Protein AF-A0A645EGS2-F1 (afdb_monomer_lite)

Foldseek 3Di:
DLVVLVCQLVVLCVQCVDPDPVSNVVSVVSSVVSVVVSVCVVPVVVVVVVVVVVVVVVVCVVPDPDPPPPPPPPPDPDPPPDD

Organism: NCBI:txid1076179

Structure (mmCIF, N/CA/C/O backbone):
data_AF-A0A645EGS2-F1
#
_entry.id   AF-A0A645EGS2-F1
#
loop_
_atom_site.group_PDB
_atom_site.id
_atom_site.type_symbol
_atom_site.label_atom_id
_atom_site.label_alt_id
_atom_site.label_comp_id
_atom_site.label_asym_id
_atom_site.label_entity_id
_atom_site.label_seq_id
_atom_site.pdbx_PDB_ins_code
_atom_site.Cartn_x
_atom_site.Cartn_y
_atom_site.Cartn_z
_atom_site.occupancy
_atom_site.B_iso_or_equiv
_atom_site.auth_seq_id
_atom_site.auth_comp_id
_atom_site.auth_asym_id
_atom_site.auth_atom_id
_atom_site.pdbx_PDB_model_num
ATOM 1 N N . MET A 1 1 ? -7.456 12.929 1.562 1.00 72.94 1 MET A N 1
ATOM 2 C CA . MET A 1 1 ? -6.298 12.080 1.192 1.00 72.94 1 MET A CA 1
ATOM 3 C C . MET A 1 1 ? -6.339 11.576 -0.252 1.00 72.94 1 MET A C 1
ATOM 5 O O . MET A 1 1 ? -5.276 11.466 -0.841 1.00 72.94 1 MET A O 1
ATOM 9 N N . ILE A 1 2 ? -7.515 11.318 -0.849 1.00 82.31 2 ILE A N 1
ATOM 10 C CA . ILE A 1 2 ? -7.648 10.751 -2.212 1.00 82.31 2 ILE A CA 1
ATOM 11 C C . ILE A 1 2 ? -6.801 11.486 -3.263 1.00 82.31 2 ILE A C 1
ATOM 13 O O . ILE A 1 2 ? -6.086 10.841 -4.018 1.00 82.31 2 ILE A O 1
ATOM 17 N N . PHE A 1 3 ? -6.804 12.823 -3.262 1.00 89.25 3 PHE A N 1
ATOM 18 C CA . PHE A 1 3 ? -5.998 13.616 -4.196 1.00 89.25 3 PHE A CA 1
ATOM 19 C C . PHE A 1 3 ? -4.489 13.342 -4.062 1.00 89.25 3 PHE A C 1
ATOM 21 O O . PHE A 1 3 ? -3.816 13.059 -5.046 1.00 89.25 3 PHE A O 1
ATOM 28 N N . SER A 1 4 ? -3.971 13.334 -2.830 1.00 88.94 4 SER A N 1
ATOM 29 C CA . SER A 1 4 ? -2.581 12.960 -2.535 1.00 88.94 4 SER A CA 1
ATOM 30 C C . SER A 1 4 ? -2.275 11.512 -2.946 1.00 88.94 4 SER A C 1
ATOM 32 O O . SER A 1 4 ? -1.212 11.259 -3.506 1.00 88.94 4 SER A O 1
ATOM 34 N N . GLY A 1 5 ? -3.205 10.578 -2.731 1.00 89.62 5 GLY A N 1
ATOM 35 C CA . GLY A 1 5 ? -3.053 9.183 -3.149 1.00 89.62 5 GLY A CA 1
ATOM 36 C C . GLY A 1 5 ? -2.980 9.009 -4.667 1.00 89.62 5 GLY A C 1
ATOM 37 O O . GLY A 1 5 ? -2.131 8.271 -5.158 1.00 89.62 5 GLY A O 1
ATOM 38 N N . ILE A 1 6 ? -3.811 9.738 -5.417 1.00 89.25 6 ILE A N 1
ATOM 39 C CA . ILE A 1 6 ? -3.792 9.743 -6.888 1.00 89.25 6 ILE A CA 1
ATOM 40 C C . ILE A 1 6 ? -2.461 10.291 -7.410 1.00 89.25 6 ILE A C 1
ATOM 42 O O . ILE A 1 6 ? -1.855 9.682 -8.290 1.00 89.25 6 ILE A O 1
ATOM 46 N N . VAL A 1 7 ? -1.970 11.397 -6.839 1.00 92.75 7 VAL A N 1
ATOM 47 C CA . VAL A 1 7 ? -0.656 11.958 -7.202 1.00 92.75 7 VAL A CA 1
ATOM 48 C C . VAL A 1 7 ? 0.461 10.942 -6.946 1.00 92.75 7 VAL A C 1
ATOM 50 O O . VAL A 1 7 ? 1.373 10.830 -7.760 1.00 92.75 7 VAL A O 1
ATOM 53 N N . LEU A 1 8 ? 0.378 10.158 -5.868 1.00 91.75 8 LEU A N 1
ATOM 54 C CA . LEU A 1 8 ? 1.378 9.144 -5.532 1.00 91.75 8 LEU A CA 1
ATOM 55 C C . LEU A 1 8 ? 1.357 7.967 -6.521 1.00 91.75 8 LEU A C 1
ATOM 57 O O . LEU A 1 8 ? 2.404 7.583 -7.036 1.00 91.75 8 LEU A O 1
ATOM 61 N N . VAL A 1 9 ? 0.174 7.436 -6.845 1.00 90.25 9 VAL A N 1
ATOM 62 C CA . VAL A 1 9 ? 0.021 6.358 -7.841 1.00 90.25 9 VAL A CA 1
ATOM 63 C C . VAL A 1 9 ? 0.551 6.798 -9.205 1.00 90.25 9 VAL A C 1
ATOM 65 O O . VAL A 1 9 ? 1.280 6.046 -9.847 1.00 90.25 9 VAL A O 1
ATOM 68 N N . LEU A 1 10 ? 0.242 8.024 -9.635 1.00 90.44 10 LEU A N 1
ATOM 69 C CA . LEU A 1 10 ? 0.751 8.562 -10.896 1.00 90.44 10 LEU A CA 1
ATOM 70 C C . LEU A 1 10 ? 2.261 8.831 -10.840 1.00 90.44 10 LEU A C 1
ATOM 72 O O . LEU A 1 10 ? 2.970 8.467 -11.773 1.00 90.44 10 LEU A O 1
ATOM 76 N N . GLY A 1 11 ? 2.769 9.397 -9.743 1.00 90.44 11 GLY A N 1
ATOM 77 C CA . GLY A 1 11 ? 4.192 9.694 -9.562 1.00 90.44 11 GLY A CA 1
ATOM 78 C C . GLY A 1 11 ? 5.079 8.447 -9.591 1.00 90.44 11 GLY A C 1
ATOM 79 O O . GLY A 1 11 ? 6.103 8.440 -10.270 1.00 90.44 11 GLY A O 1
ATOM 80 N N . PHE A 1 12 ? 4.661 7.367 -8.927 1.00 89.25 12 PHE A N 1
ATOM 81 C CA . PHE A 1 12 ? 5.356 6.075 -8.985 1.00 89.25 12 PHE A CA 1
ATOM 82 C C . PHE A 1 12 ? 5.033 5.282 -10.260 1.00 89.25 12 PHE A C 1
ATOM 84 O O . PHE A 1 12 ? 5.859 4.492 -10.713 1.00 89.25 12 PHE A O 1
ATOM 91 N N . GLY A 1 13 ? 3.876 5.522 -10.884 1.00 89.56 13 GLY A N 1
ATOM 92 C CA . GLY A 1 13 ? 3.494 4.930 -12.168 1.00 89.56 13 GLY A CA 1
ATOM 93 C C . GLY A 1 13 ? 4.411 5.344 -13.323 1.00 89.56 13 GLY A C 1
ATOM 94 O O . GLY A 1 13 ? 4.646 4.549 -14.231 1.00 89.56 13 GLY A O 1
ATOM 95 N N . VAL A 1 14 ? 5.024 6.533 -13.257 1.00 91.06 14 VAL A N 1
ATOM 96 C CA . VAL A 1 14 ? 6.043 6.975 -14.230 1.00 91.06 14 VAL A CA 1
ATOM 97 C C . VAL A 1 14 ? 7.241 6.014 -14.286 1.00 91.06 14 VAL A C 1
ATOM 99 O O . VAL A 1 14 ? 7.851 5.860 -15.344 1.00 91.06 14 VAL A O 1
ATOM 102 N N . PHE A 1 15 ? 7.550 5.292 -13.202 1.00 89.38 15 PHE A N 1
ATOM 103 C CA . PHE A 1 15 ? 8.653 4.325 -13.185 1.00 89.38 15 PHE A CA 1
ATOM 104 C C . PHE A 1 15 ? 8.438 3.115 -14.100 1.00 89.38 15 PHE A C 1
ATOM 106 O O . PHE A 1 15 ? 9.420 2.489 -14.502 1.00 89.38 15 PHE A O 1
ATOM 113 N N . ILE A 1 16 ? 7.198 2.830 -14.507 1.00 87.75 16 ILE A N 1
ATOM 114 C CA . ILE A 1 16 ? 6.878 1.761 -15.466 1.00 87.75 16 ILE A CA 1
ATOM 115 C C . ILE A 1 16 ? 7.452 2.072 -16.858 1.00 87.75 16 ILE A C 1
ATOM 117 O O . ILE A 1 16 ? 7.852 1.160 -17.576 1.00 87.75 16 ILE A O 1
ATOM 121 N N . PHE A 1 17 ? 7.569 3.352 -17.226 1.00 89.19 17 PHE A N 1
ATOM 122 C CA . PHE A 1 17 ? 8.164 3.779 -18.499 1.00 89.19 17 PHE A CA 1
ATOM 123 C C . PHE A 1 17 ? 9.702 3.744 -18.501 1.00 89.19 17 PHE A C 1
ATOM 125 O O . PHE A 1 17 ? 10.332 4.103 -19.500 1.00 89.19 17 PHE A O 1
ATOM 132 N N . SER A 1 18 ? 10.334 3.329 -17.400 1.00 90.25 18 SER A N 1
ATOM 133 C CA . SER A 1 18 ? 11.791 3.271 -17.315 1.00 90.25 18 SER A CA 1
ATOM 134 C C . SER A 1 18 ? 12.376 2.201 -18.240 1.00 90.25 18 SER A C 1
ATOM 136 O O . SER A 1 18 ? 11.916 1.063 -18.285 1.00 90.25 18 SER A O 1
ATOM 138 N N . ARG A 1 19 ? 13.467 2.549 -18.937 1.00 85.50 19 ARG A N 1
ATOM 139 C CA . ARG A 1 19 ? 14.239 1.621 -19.787 1.00 85.50 19 ARG A CA 1
ATOM 140 C C . ARG A 1 19 ? 15.123 0.660 -18.986 1.00 85.50 19 ARG A C 1
ATOM 142 O O . ARG A 1 19 ? 15.680 -0.271 -19.561 1.00 85.50 19 ARG A O 1
ATOM 149 N N . PHE A 1 20 ? 15.274 0.883 -17.681 1.00 89.44 20 PHE A N 1
ATOM 150 C CA . PHE A 1 20 ? 16.024 0.001 -16.795 1.00 89.44 20 PHE A CA 1
ATOM 151 C C . PHE A 1 20 ? 15.071 -1.003 -16.142 1.00 89.44 20 PHE A C 1
ATOM 153 O O . PHE A 1 20 ? 14.192 -0.620 -15.366 1.00 89.44 20 PHE A O 1
ATOM 160 N N . GLY A 1 21 ? 15.255 -2.293 -16.440 1.00 85.94 21 GLY A N 1
ATOM 161 C CA . GLY A 1 21 ? 14.331 -3.355 -16.024 1.00 85.94 21 GLY A CA 1
ATOM 162 C C . GLY A 1 21 ? 14.106 -3.431 -14.510 1.00 85.94 21 GLY A C 1
ATOM 163 O O . GLY A 1 21 ? 12.984 -3.660 -14.073 1.00 85.94 21 GLY A O 1
ATOM 164 N N . GLY A 1 22 ? 15.132 -3.153 -13.698 1.00 89.50 22 GLY A N 1
ATOM 165 C CA . GLY A 1 22 ? 14.988 -3.105 -12.238 1.00 89.50 22 GLY A CA 1
ATOM 166 C C . GLY A 1 22 ? 14.033 -2.002 -11.766 1.00 89.50 22 GLY A C 1
ATOM 167 O O . GLY A 1 22 ? 13.202 -2.233 -10.891 1.00 89.50 22 GLY A O 1
ATOM 168 N N . THR A 1 23 ? 14.094 -0.822 -12.386 1.00 91.81 23 THR A N 1
ATOM 169 C CA . THR A 1 23 ? 13.217 0.311 -12.056 1.00 91.81 23 THR A CA 1
ATOM 170 C C . THR A 1 23 ? 11.795 0.077 -12.556 1.00 91.81 23 THR A C 1
ATOM 172 O O . THR A 1 23 ? 10.850 0.423 -11.854 1.00 91.81 23 THR A O 1
ATOM 175 N N . ALA A 1 24 ? 11.632 -0.552 -13.724 1.00 90.75 24 ALA A N 1
ATOM 176 C CA . ALA A 1 24 ? 10.316 -0.910 -14.249 1.00 90.75 24 ALA A CA 1
ATOM 177 C C . ALA A 1 24 ? 9.599 -1.918 -13.333 1.00 90.75 24 ALA A C 1
ATOM 179 O O . ALA A 1 24 ? 8.451 -1.693 -12.950 1.00 90.75 24 ALA A O 1
ATOM 180 N N . SER A 1 25 ? 10.293 -2.977 -12.897 1.00 93.62 25 SER A N 1
ATOM 181 C CA . SER A 1 25 ? 9.765 -3.958 -11.933 1.00 93.62 25 SER A CA 1
ATOM 182 C C . SER A 1 25 ? 9.383 -3.317 -10.598 1.00 93.62 25 SER A C 1
ATOM 184 O O . SER A 1 25 ? 8.328 -3.611 -10.035 1.00 93.62 25 SER A O 1
ATOM 186 N N . LEU A 1 26 ? 10.220 -2.400 -10.109 1.00 93.12 26 LEU A N 1
ATOM 187 C CA . LEU A 1 26 ? 9.951 -1.632 -8.897 1.00 93.12 26 LEU A CA 1
ATOM 188 C C . LEU A 1 26 ? 8.731 -0.711 -9.074 1.00 93.12 26 LEU A C 1
ATOM 190 O O . LEU A 1 26 ? 7.907 -0.614 -8.167 1.00 93.12 26 LEU A O 1
ATOM 194 N N . GLY A 1 27 ? 8.553 -0.118 -10.257 1.00 92.56 27 GLY A N 1
ATOM 195 C CA . GLY A 1 27 ? 7.360 0.647 -10.623 1.00 92.56 27 GLY A CA 1
ATOM 196 C C . GLY A 1 27 ? 6.075 -0.181 -10.551 1.00 92.56 27 GLY A C 1
ATOM 197 O O . GLY A 1 27 ? 5.106 0.257 -9.933 1.00 92.56 27 GLY A O 1
ATOM 198 N N . TYR A 1 28 ? 6.077 -1.402 -11.097 1.00 91.00 28 TYR A N 1
ATOM 199 C CA . TYR A 1 28 ? 4.932 -2.318 -10.994 1.00 91.00 28 TYR A CA 1
ATOM 200 C C . TYR A 1 28 ? 4.608 -2.689 -9.542 1.00 91.00 28 TYR A C 1
ATOM 202 O O . TYR A 1 28 ? 3.449 -2.604 -9.130 1.00 91.00 28 TYR A O 1
ATOM 210 N N . LEU A 1 29 ? 5.621 -3.062 -8.755 1.00 94.62 29 LEU A N 1
ATOM 211 C CA . LEU A 1 29 ? 5.435 -3.475 -7.362 1.00 94.62 29 LEU A CA 1
ATOM 212 C C . LEU A 1 29 ? 4.880 -2.334 -6.498 1.00 94.62 29 LEU A C 1
ATOM 214 O O . LEU A 1 29 ? 3.914 -2.515 -5.750 1.00 94.62 29 LEU A O 1
ATOM 218 N N . ILE A 1 30 ? 5.479 -1.147 -6.613 1.00 93.69 30 ILE A N 1
ATOM 219 C CA . ILE A 1 30 ? 5.078 0.017 -5.822 1.00 93.69 30 ILE A CA 1
ATOM 220 C C . ILE A 1 30 ? 3.722 0.546 -6.285 1.00 93.69 30 ILE A C 1
ATOM 222 O O . ILE A 1 30 ? 2.873 0.828 -5.442 1.00 93.69 30 ILE A O 1
ATOM 226 N N . GLY A 1 31 ? 3.476 0.626 -7.596 1.00 93.31 31 GLY A N 1
ATOM 227 C CA . GLY A 1 31 ? 2.184 1.047 -8.140 1.00 93.31 31 GLY A CA 1
ATOM 228 C C . GLY A 1 31 ? 1.034 0.159 -7.657 1.00 93.31 31 GLY A C 1
ATOM 229 O O . GLY A 1 31 ? 0.013 0.667 -7.193 1.00 93.31 31 GLY A O 1
ATOM 230 N N . PHE A 1 32 ? 1.226 -1.164 -7.673 1.00 92.44 32 PHE A N 1
ATOM 231 C CA . PHE A 1 32 ? 0.241 -2.116 -7.156 1.00 92.44 32 PHE A CA 1
ATOM 232 C C . PHE A 1 32 ? 0.005 -1.953 -5.647 1.00 92.44 32 PHE A C 1
ATOM 234 O O . PHE A 1 32 ? -1.138 -1.893 -5.190 1.00 92.44 32 PHE A O 1
ATOM 241 N N . THR A 1 33 ? 1.081 -1.807 -4.872 1.00 94.12 33 THR A N 1
ATOM 242 C CA . THR A 1 33 ? 1.001 -1.593 -3.418 1.00 94.12 33 THR A CA 1
ATOM 243 C C . THR A 1 33 ? 0.263 -0.296 -3.083 1.00 94.12 33 THR A C 1
ATOM 245 O O . THR A 1 33 ? -0.581 -0.277 -2.190 1.00 94.12 33 THR A O 1
ATOM 248 N N . LEU A 1 34 ? 0.536 0.785 -3.817 1.00 93.19 34 LEU A N 1
ATOM 249 C CA . LEU A 1 34 ? -0.115 2.082 -3.631 1.00 93.19 34 LEU A CA 1
ATOM 250 C C . LEU A 1 34 ? -1.604 2.045 -3.961 1.00 93.19 34 LEU A C 1
ATOM 252 O O . LEU A 1 34 ? -2.395 2.661 -3.246 1.00 93.19 34 LEU A O 1
ATOM 256 N N . LEU A 1 35 ? -1.991 1.302 -4.999 1.00 91.38 35 LEU A N 1
ATOM 257 C CA . LEU A 1 35 ? -3.396 1.082 -5.322 1.00 91.38 35 LEU A CA 1
ATOM 258 C C . LEU A 1 35 ? -4.117 0.451 -4.121 1.00 91.38 35 LEU A C 1
ATOM 260 O O . LEU A 1 35 ? -5.114 0.990 -3.641 1.00 91.38 35 LEU A O 1
ATOM 264 N N . ILE A 1 36 ? -3.561 -0.632 -3.572 1.00 92.94 36 ILE A N 1
ATOM 265 C CA . ILE A 1 36 ? -4.100 -1.311 -2.384 1.00 92.94 36 ILE A CA 1
ATOM 266 C C . ILE A 1 36 ? -4.105 -0.382 -1.167 1.00 92.94 36 ILE A C 1
ATOM 268 O O . ILE A 1 36 ? -5.089 -0.341 -0.432 1.00 92.94 36 ILE A O 1
ATOM 272 N N . ALA A 1 37 ? -3.040 0.391 -0.956 1.00 92.19 37 ALA A N 1
ATOM 273 C CA . ALA A 1 37 ? -2.947 1.335 0.153 1.00 92.19 37 ALA A CA 1
ATOM 274 C C . ALA A 1 37 ? -4.041 2.412 0.085 1.00 92.19 37 ALA A C 1
ATOM 276 O O . ALA A 1 37 ? -4.606 2.779 1.117 1.00 92.19 37 ALA A O 1
ATOM 277 N N . LEU A 1 38 ? -4.390 2.880 -1.117 1.00 91.31 38 LEU A N 1
ATOM 278 C CA . LEU A 1 38 ? -5.457 3.858 -1.309 1.00 91.31 38 LEU A CA 1
ATOM 279 C C . LEU A 1 38 ? -6.831 3.278 -0.944 1.00 91.31 38 LEU A C 1
ATOM 281 O O . LEU A 1 38 ? -7.599 3.934 -0.239 1.00 91.31 38 LEU A O 1
ATOM 285 N N . PHE A 1 39 ? -7.110 2.035 -1.351 1.00 90.25 39 PHE A N 1
ATOM 286 C CA . PHE A 1 39 ? -8.323 1.315 -0.942 1.00 90.25 39 PHE A CA 1
ATOM 287 C C . PHE A 1 39 ? -8.349 1.037 0.564 1.00 90.25 39 PHE A C 1
ATOM 289 O O . PHE A 1 39 ? -9.376 1.223 1.216 1.00 90.25 39 PHE A O 1
ATOM 296 N N . SER A 1 40 ? -7.212 0.641 1.133 1.00 92.38 40 SER A N 1
ATOM 297 C CA . SER A 1 40 ? -7.053 0.372 2.562 1.00 92.38 40 SER A CA 1
ATOM 298 C C . SER A 1 40 ? -7.347 1.616 3.404 1.00 92.38 40 SER A C 1
ATOM 300 O O . SER A 1 40 ? -8.118 1.561 4.360 1.00 92.38 40 SER A O 1
ATOM 302 N N . ASN A 1 41 ? -6.845 2.780 2.996 1.00 90.00 41 ASN A N 1
ATOM 303 C CA . ASN A 1 41 ? -7.134 4.035 3.688 1.00 90.00 41 ASN A CA 1
ATOM 304 C C . ASN A 1 41 ? -8.641 4.371 3.681 1.00 90.00 41 ASN A C 1
ATOM 306 O O . ASN A 1 41 ? -9.157 4.944 4.635 1.00 90.00 41 ASN A O 1
ATOM 310 N N . LEU A 1 42 ? -9.373 3.962 2.640 1.00 88.81 42 LEU A N 1
ATOM 311 C CA . LEU A 1 42 ? -10.810 4.214 2.536 1.00 88.81 42 LEU A CA 1
ATOM 312 C C . LEU A 1 42 ? -11.675 3.198 3.298 1.00 88.81 42 LEU A C 1
ATOM 314 O O . LEU A 1 42 ? -12.725 3.568 3.810 1.00 88.81 42 LEU A O 1
ATOM 318 N N . ILE A 1 43 ? -11.259 1.929 3.355 1.00 90.88 43 ILE A N 1
ATOM 319 C CA . ILE A 1 43 ? -12.077 0.822 3.884 1.00 90.88 43 ILE A CA 1
ATOM 320 C C . ILE A 1 43 ? -11.545 0.319 5.224 1.00 90.88 43 ILE A C 1
ATOM 322 O O . ILE A 1 43 ? -12.298 0.200 6.191 1.00 90.88 43 ILE A O 1
ATOM 326 N N .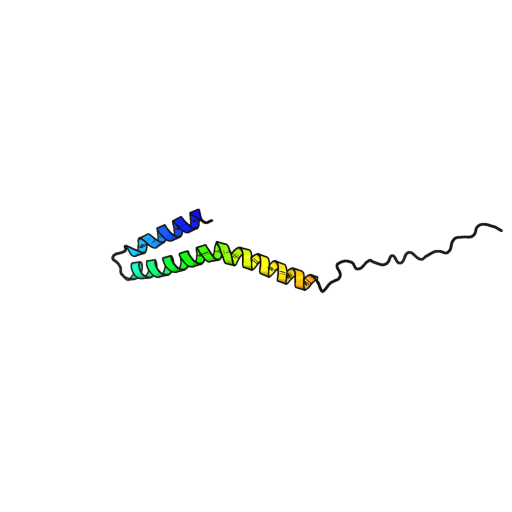 ILE A 1 44 ? -10.249 0.016 5.297 1.00 91.94 44 ILE A N 1
ATOM 327 C CA . ILE A 1 44 ? -9.622 -0.573 6.484 1.00 91.94 44 ILE A CA 1
ATOM 328 C C . ILE A 1 44 ? -9.561 0.446 7.611 1.00 91.94 44 ILE A C 1
ATOM 330 O O . ILE A 1 44 ? -9.872 0.084 8.737 1.00 91.94 44 ILE A O 1
ATOM 334 N N . LEU A 1 45 ? -9.237 1.710 7.335 1.00 90.12 45 LEU A N 1
ATOM 335 C CA . LEU A 1 45 ? -9.146 2.726 8.384 1.00 90.12 45 LEU A CA 1
ATOM 336 C C . LEU A 1 45 ? -10.475 2.935 9.150 1.00 90.12 45 LEU A C 1
ATOM 338 O O . LEU A 1 45 ? -10.461 2.792 10.375 1.00 90.12 45 LEU A O 1
ATOM 342 N N . PRO A 1 46 ? -11.632 3.198 8.499 1.00 89.12 46 PRO A N 1
ATOM 343 C CA . PRO A 1 46 ? -12.899 3.318 9.225 1.00 89.12 46 PRO A CA 1
ATOM 344 C C . PRO A 1 46 ? -13.342 1.991 9.851 1.00 89.12 46 PRO A C 1
ATOM 346 O O . PRO A 1 46 ? -13.897 1.991 10.949 1.00 89.12 46 PRO A O 1
ATOM 349 N N . SER A 1 47 ? -13.056 0.857 9.204 1.00 92.06 47 SER A N 1
ATOM 350 C CA . SER A 1 47 ? -13.387 -0.464 9.755 1.00 92.06 47 SER A CA 1
ATOM 351 C C . SER A 1 47 ? -12.573 -0.792 11.005 1.00 92.06 47 SER A C 1
ATOM 353 O O . SER A 1 47 ? -13.109 -1.357 11.954 1.00 92.06 47 SER A O 1
ATOM 355 N N . LEU A 1 48 ? -11.293 -0.418 11.033 1.00 92.56 48 LEU A N 1
ATOM 356 C CA . LEU A 1 48 ? -10.394 -0.644 12.159 1.00 92.56 48 LEU A CA 1
ATOM 357 C C . LEU A 1 48 ? -10.796 0.213 13.358 1.00 92.56 48 LEU A C 1
ATOM 359 O O . LEU A 1 48 ? -10.834 -0.296 14.477 1.00 92.56 48 LEU A O 1
ATOM 363 N N . ILE A 1 49 ? -11.150 1.479 13.119 1.00 93.56 49 ILE A N 1
ATOM 364 C CA . ILE A 1 49 ? -11.665 2.362 14.172 1.00 93.56 49 ILE A CA 1
ATOM 365 C C . ILE A 1 49 ? -12.974 1.806 14.738 1.00 93.56 49 ILE A C 1
ATOM 367 O O . ILE A 1 49 ? -13.098 1.669 15.952 1.00 93.56 49 ILE A O 1
ATOM 371 N N . LEU A 1 50 ? -13.923 1.411 13.883 1.00 91.50 50 LEU A N 1
ATOM 372 C CA . LEU A 1 50 ? -15.197 0.839 14.332 1.00 91.50 50 LEU A CA 1
ATOM 373 C C . LEU A 1 50 ? -15.011 -0.492 15.082 1.00 91.50 50 LEU A C 1
ATOM 375 O O . LEU A 1 50 ? -15.730 -0.785 16.038 1.00 91.50 50 LEU A O 1
ATOM 379 N N . TYR A 1 51 ? -14.052 -1.309 14.650 1.00 91.44 51 TYR A N 1
ATOM 380 C CA . TYR A 1 51 ? -13.701 -2.557 15.318 1.00 91.44 51 TYR A CA 1
ATOM 381 C C . TYR A 1 51 ? -13.108 -2.307 16.708 1.00 91.44 51 TYR A C 1
ATOM 383 O O . TYR A 1 51 ? -13.544 -2.939 17.671 1.00 91.44 51 TYR A O 1
ATOM 391 N N . MET A 1 52 ? -12.165 -1.367 16.833 1.00 89.38 52 MET A N 1
ATOM 392 C CA . MET A 1 52 ? -11.612 -0.981 18.134 1.00 89.38 52 MET A CA 1
ATOM 393 C C . MET A 1 52 ? -12.679 -0.402 19.060 1.00 89.38 52 MET A C 1
ATOM 395 O O . MET A 1 52 ? -12.713 -0.774 20.228 1.00 89.38 52 MET A O 1
ATOM 399 N N . ASP A 1 53 ? -13.574 0.443 18.548 1.00 89.25 53 ASP A N 1
ATOM 400 C CA . ASP A 1 53 ? -14.684 0.999 19.325 1.00 89.25 53 ASP A CA 1
ATOM 401 C C . ASP A 1 53 ? -15.589 -0.108 19.896 1.00 89.25 53 ASP A C 1
ATOM 403 O O . ASP A 1 53 ? -15.873 -0.142 21.094 1.00 89.25 53 ASP A O 1
ATOM 407 N N . LYS A 1 54 ? -15.965 -1.097 19.074 1.00 86.19 54 LYS A N 1
ATOM 408 C CA . LYS A 1 54 ? -16.705 -2.277 19.554 1.00 86.19 54 LYS A CA 1
ATOM 409 C C . LYS A 1 54 ? -15.909 -3.103 20.563 1.00 86.19 54 LYS A C 1
ATOM 411 O O . LYS A 1 54 ? -16.493 -3.594 21.526 1.00 86.19 54 LYS A O 1
ATOM 416 N N . LEU A 1 55 ? -14.604 -3.279 20.355 1.00 84.94 55 LEU A N 1
ATOM 417 C CA . LEU A 1 55 ? -13.750 -4.047 21.262 1.00 84.94 55 LEU A CA 1
ATOM 418 C C . LEU A 1 55 ? -13.649 -3.381 22.642 1.00 84.94 55 LEU A C 1
ATOM 420 O O . LEU A 1 55 ? -13.745 -4.069 23.657 1.00 84.94 55 LEU A O 1
ATOM 424 N N . ILE A 1 56 ? -13.496 -2.055 22.676 1.00 86.00 56 ILE A N 1
ATOM 425 C CA . ILE A 1 56 ? -13.441 -1.265 23.912 1.00 86.00 56 ILE A CA 1
ATOM 426 C C . ILE A 1 56 ? -14.806 -1.289 24.609 1.00 86.00 56 ILE A C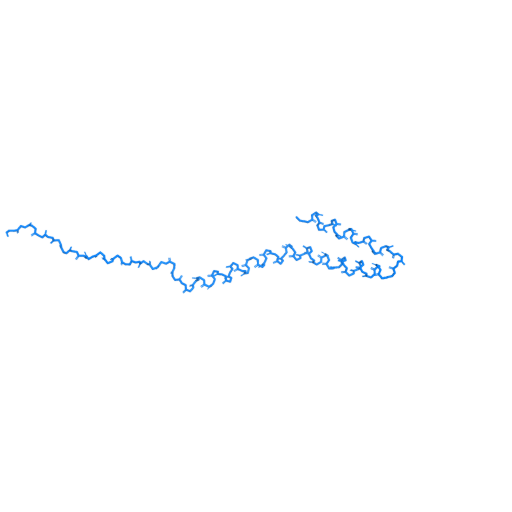 1
ATOM 428 O O . ILE A 1 56 ? -14.884 -1.656 25.781 1.00 86.00 56 ILE A O 1
ATOM 432 N N . ARG A 1 57 ? -15.898 -1.029 23.879 1.00 78.88 57 ARG A N 1
ATOM 433 C CA . ARG A 1 57 ? -17.253 -0.997 24.452 1.00 78.88 57 ARG A CA 1
ATOM 434 C C . ARG A 1 57 ? -17.718 -2.361 24.976 1.00 78.88 57 ARG A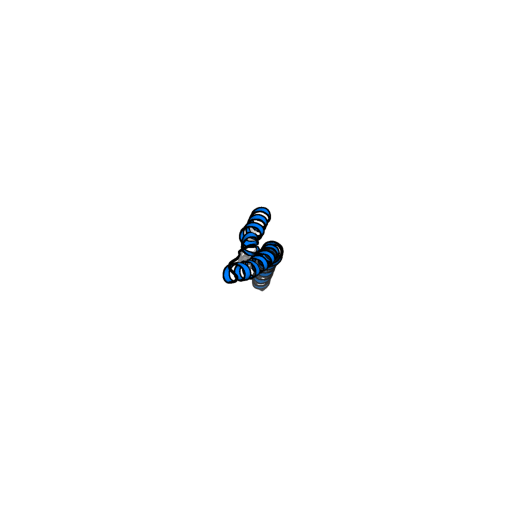 C 1
ATOM 436 O O . ARG A 1 57 ? -18.378 -2.429 26.005 1.00 78.88 57 ARG A O 1
ATOM 443 N N . ASN A 1 58 ? -17.324 -3.463 24.333 1.00 71.00 58 ASN A N 1
ATOM 444 C CA . ASN A 1 58 ? -17.575 -4.818 24.845 1.00 71.00 58 ASN A CA 1
ATOM 445 C C . ASN A 1 58 ? -16.798 -5.117 26.140 1.00 71.00 58 ASN A C 1
ATOM 447 O O . ASN A 1 58 ? -17.244 -5.931 26.945 1.00 71.00 58 ASN A O 1
ATOM 451 N N . LYS A 1 59 ? -15.645 -4.470 26.351 1.00 63.88 59 LYS A N 1
ATOM 452 C CA . LYS A 1 59 ? -14.850 -4.592 27.583 1.00 63.88 59 LYS A CA 1
ATOM 453 C C . LYS A 1 59 ? -15.466 -3.799 28.741 1.00 63.88 59 LYS A C 1
ATOM 455 O O . LYS A 1 59 ? -15.312 -4.196 29.893 1.00 63.88 59 LYS A O 1
ATOM 460 N N . GLU A 1 60 ? -16.172 -2.714 28.431 1.00 60.50 60 GLU A N 1
ATOM 461 C CA . GLU A 1 60 ? -16.897 -1.872 29.392 1.00 60.50 60 GLU A CA 1
ATOM 462 C C . GLU A 1 60 ? -18.317 -2.376 29.683 1.00 60.50 60 GLU A C 1
ATOM 464 O O . GLU A 1 60 ? -18.797 -2.195 30.794 1.00 60.50 60 GLU A O 1
ATOM 469 N N . ALA A 1 61 ? -18.957 -3.108 28.763 1.00 58.84 61 ALA A N 1
ATOM 470 C CA . ALA A 1 61 ? -20.266 -3.739 28.983 1.00 58.84 61 ALA A CA 1
ATOM 471 C C . ALA A 1 61 ? -20.282 -4.786 30.122 1.00 58.84 61 ALA A C 1
ATOM 473 O O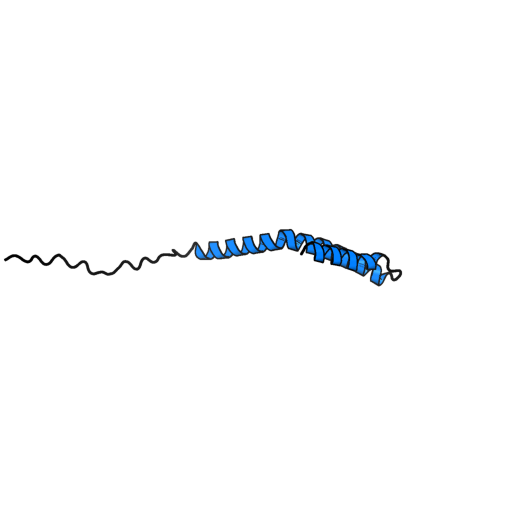 . ALA A 1 61 ? -21.351 -5.191 30.570 1.00 58.84 61 ALA A O 1
ATOM 474 N N . GLY A 1 62 ? -19.109 -5.220 30.599 1.00 56.81 62 GLY A N 1
ATOM 475 C CA . GLY A 1 62 ? -18.956 -6.051 31.798 1.00 56.81 62 GLY A CA 1
ATOM 476 C C . GLY A 1 62 ? -18.838 -5.268 33.112 1.00 56.81 62 GLY A C 1
ATOM 477 O O . GLY A 1 62 ? -18.673 -5.888 34.160 1.00 56.81 62 GLY A O 1
ATOM 478 N N . LYS A 1 63 ? -18.886 -3.931 33.084 1.00 55.94 63 LYS A N 1
ATOM 479 C CA . LYS A 1 63 ? -18.879 -3.083 34.278 1.00 55.94 63 LYS A CA 1
ATOM 480 C C . LYS A 1 63 ? -20.159 -2.244 34.308 1.00 55.94 63 LYS A C 1
ATOM 482 O O . LYS A 1 63 ? -20.327 -1.398 33.430 1.00 55.94 63 LYS A O 1
ATOM 487 N N . PRO A 1 64 ? -21.064 -2.443 35.284 1.00 55.91 64 PRO A N 1
ATOM 488 C CA . PRO A 1 64 ? -22.148 -1.495 35.492 1.00 55.91 64 PRO A CA 1
ATOM 489 C C . PRO A 1 64 ? -21.526 -0.115 35.757 1.00 55.91 64 PRO A C 1
ATOM 491 O O . PRO A 1 64 ? -20.713 0.045 36.660 1.00 55.91 64 PRO A O 1
ATOM 494 N N . LEU A 1 65 ? -21.866 0.864 34.912 1.00 61.19 65 LEU A N 1
ATOM 495 C CA . LEU A 1 65 ? -21.355 2.244 34.951 1.00 61.19 65 LEU A CA 1
ATOM 496 C C . LEU A 1 65 ? -21.926 3.058 36.131 1.00 61.19 65 LEU A C 1
ATOM 498 O O . LEU A 1 65 ? -21.608 4.230 36.293 1.00 61.19 65 LEU A O 1
ATOM 502 N N . PHE A 1 66 ? -22.747 2.427 36.966 1.00 57.44 66 PHE A N 1
ATOM 503 C CA . PHE A 1 66 ? -23.330 3.011 38.159 1.00 57.44 66 PHE A CA 1
ATOM 504 C C . PHE A 1 66 ? -23.231 1.971 39.270 1.00 57.44 66 PHE A C 1
ATOM 506 O O . PHE A 1 66 ? -24.097 1.109 39.402 1.00 57.44 66 PHE A O 1
ATOM 513 N N . ASP A 1 67 ? -22.152 2.040 40.045 1.00 52.28 67 ASP A N 1
ATOM 514 C CA . ASP A 1 67 ? -22.302 1.790 41.470 1.00 52.28 67 ASP A CA 1
ATOM 515 C C . ASP A 1 67 ? -23.054 3.028 41.957 1.00 52.28 67 ASP A C 1
ATOM 517 O O . ASP A 1 67 ? -22.494 4.119 42.077 1.00 52.28 67 ASP A O 1
ATOM 521 N N . VAL A 1 68 ? -24.380 2.916 42.036 1.00 54.66 68 VAL A N 1
ATOM 522 C CA . VAL A 1 68 ? -25.111 3.806 42.924 1.00 54.66 68 VAL A CA 1
ATOM 523 C C . VAL A 1 68 ? -24.516 3.448 44.272 1.00 54.66 68 VAL A C 1
ATOM 525 O O . VAL A 1 68 ? -24.814 2.376 44.787 1.00 54.66 68 VAL A O 1
ATOM 528 N N . GLU A 1 69 ? -23.612 4.290 44.776 1.00 57.00 69 GLU A N 1
ATOM 529 C CA . GLU A 1 69 ? -23.387 4.417 46.209 1.00 57.00 69 GLU A CA 1
ATOM 530 C C . GLU A 1 69 ? -24.792 4.658 46.767 1.00 57.00 69 GLU A C 1
ATOM 532 O O . GLU A 1 69 ? -25.339 5.767 46.706 1.00 57.00 69 GLU A O 1
ATOM 537 N N . GLU A 1 70 ? -25.449 3.549 47.121 1.00 56.97 70 GLU A N 1
ATOM 538 C CA . GLU A 1 70 ? -26.632 3.510 47.951 1.00 56.97 70 GLU A CA 1
ATOM 539 C C . GLU A 1 70 ? -26.235 4.397 49.108 1.00 56.97 70 GLU A C 1
ATOM 541 O O . GLU A 1 70 ? -25.278 4.105 49.823 1.00 56.97 70 GLU A O 1
ATOM 546 N N . ASN A 1 71 ? -26.834 5.587 49.132 1.00 51.19 71 ASN A N 1
ATOM 547 C CA . ASN A 1 71 ? -26.593 6.526 50.195 1.00 51.19 71 ASN A CA 1
ATOM 548 C C . ASN A 1 71 ? -26.944 5.738 51.452 1.00 51.19 71 ASN A C 1
ATOM 550 O O . ASN A 1 71 ? -28.121 5.477 51.706 1.00 51.19 71 ASN A O 1
ATOM 554 N N . ASP A 1 72 ? -25.918 5.356 52.212 1.00 57.31 72 ASP A N 1
ATOM 555 C CA . ASP A 1 72 ? -26.003 5.049 53.632 1.00 57.31 72 ASP A CA 1
ATOM 556 C C . ASP A 1 72 ? -26.390 6.353 54.356 1.00 57.31 72 ASP A C 1
ATOM 558 O O . ASP A 1 72 ? -25.711 6.815 55.270 1.00 57.31 72 ASP A O 1
ATOM 562 N N . ASP A 1 73 ? -27.474 6.996 53.916 1.00 60.44 73 ASP A N 1
ATOM 563 C CA . ASP A 1 73 ? -28.196 7.964 54.705 1.00 60.44 73 ASP A CA 1
ATOM 564 C C . ASP A 1 73 ? -28.905 7.113 55.758 1.00 60.44 73 ASP A C 1
ATOM 566 O O . ASP A 1 73 ? -29.855 6.391 55.426 1.00 60.44 73 ASP A O 1
ATOM 570 N N . PRO A 1 74 ? -28.454 7.120 57.026 1.00 56.53 74 PRO A N 1
ATOM 571 C CA . PRO A 1 74 ? -29.184 6.422 58.062 1.00 56.53 74 PRO A CA 1
ATOM 572 C C . PRO A 1 74 ? -30.588 7.022 58.088 1.00 56.53 74 PRO A C 1
ATOM 574 O O . PRO A 1 74 ? -30.759 8.206 58.384 1.00 56.53 74 PRO A O 1
ATOM 577 N N . VAL A 1 75 ? -31.596 6.211 57.754 1.00 64.31 75 VAL A N 1
ATOM 578 C CA . VAL A 1 75 ? -33.006 6.572 57.911 1.00 64.31 75 VAL A CA 1
ATOM 579 C C . VAL A 1 75 ? -33.236 6.793 59.403 1.00 64.31 75 VAL A C 1
ATOM 581 O O . VAL A 1 75 ? -33.505 5.859 60.159 1.00 64.31 75 VAL A O 1
ATOM 584 N N . LEU A 1 76 ? -33.066 8.039 59.845 1.00 68.56 76 LEU A N 1
ATOM 585 C CA . LEU A 1 76 ? -33.431 8.468 61.182 1.00 68.56 76 LEU A CA 1
ATOM 586 C C . LEU A 1 76 ? -34.960 8.396 61.265 1.00 68.56 76 LEU A C 1
ATOM 588 O O . LEU A 1 76 ? -35.636 9.062 60.473 1.00 68.56 76 LEU A O 1
ATOM 592 N N . PRO A 1 77 ? -35.534 7.592 62.179 1.00 68.56 77 PRO A N 1
ATOM 593 C CA . PRO A 1 77 ? -36.970 7.626 62.402 1.00 68.56 77 PRO A CA 1
ATOM 594 C C . PRO A 1 77 ? -37.369 9.045 62.837 1.00 68.56 77 PRO A C 1
ATOM 596 O O . PRO A 1 77 ? -36.592 9.707 63.533 1.00 68.56 77 PRO A O 1
ATOM 599 N N . PRO A 1 78 ? -38.549 9.541 62.421 1.00 62.12 78 PRO A N 1
ATOM 600 C CA . PRO A 1 78 ? -38.972 10.889 62.762 1.00 62.12 78 PRO A CA 1
ATOM 601 C C . PRO A 1 78 ? -39.016 11.043 64.283 1.00 62.12 78 PRO A C 1
ATOM 603 O O . PRO A 1 78 ? -39.664 10.254 64.972 1.00 62.12 78 PRO A O 1
ATOM 606 N N . LEU A 1 79 ? -38.315 12.065 64.783 1.00 64.69 79 LEU A N 1
ATOM 607 C CA . LEU A 1 79 ? -38.459 12.565 66.144 1.00 64.69 79 LEU A CA 1
ATOM 608 C C . LEU A 1 79 ? -39.924 12.981 66.303 1.00 64.69 79 LEU A C 1
ATOM 610 O O . LEU A 1 79 ? -40.362 14.006 65.784 1.00 64.69 79 LEU A O 1
ATOM 614 N N . ASN A 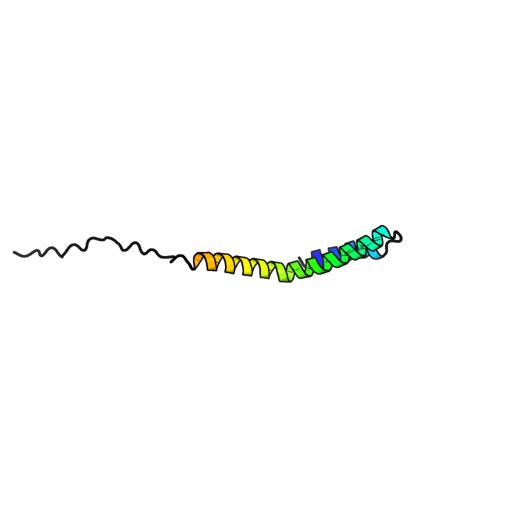1 80 ? -40.688 12.147 66.989 1.00 60.22 80 ASN A N 1
ATOM 615 C CA . ASN A 1 80 ? -41.987 12.494 67.520 1.00 60.22 80 ASN A CA 1
ATOM 616 C C . ASN A 1 80 ? -41.790 13.472 68.684 1.0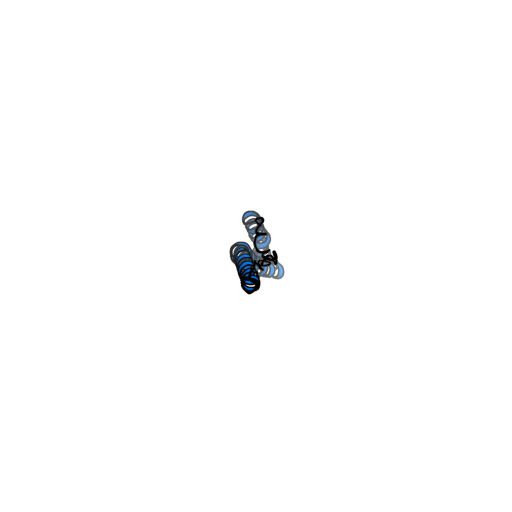0 60.22 80 ASN A C 1
ATOM 618 O O . ASN A 1 80 ? -41.654 13.074 69.840 1.00 60.22 80 ASN A O 1
ATOM 622 N N . GLU A 1 81 ? -41.755 14.765 68.362 1.00 60.69 81 GLU A N 1
ATOM 623 C CA . GLU A 1 81 ? -42.084 15.807 69.327 1.00 60.69 81 GLU A CA 1
ATOM 624 C C . GLU A 1 81 ? -43.589 15.690 69.561 1.00 60.69 81 GLU A C 1
ATOM 626 O O . GLU A 1 81 ? -44.352 16.014 68.662 1.00 60.69 81 GLU A O 1
ATOM 631 N N . GLU A 1 82 ? -43.993 15.113 70.696 1.00 50.75 82 GLU A N 1
ATOM 632 C CA . GLU A 1 82 ? -45.203 15.442 71.473 1.00 50.75 82 GLU A CA 1
ATOM 633 C C . GLU A 1 82 ? -45.468 14.347 72.527 1.00 50.75 82 GLU A C 1
ATOM 635 O O . GLU A 1 82 ? -46.167 13.367 72.267 1.00 50.75 82 GLU A O 1
ATOM 640 N N . GLN A 1 83 ? -44.860 14.505 73.713 1.00 39.62 83 GLN A N 1
ATOM 641 C CA . GLN A 1 83 ? -45.495 14.628 75.045 1.00 39.62 83 GLN A CA 1
ATOM 642 C C . GLN A 1 83 ? -44.459 14.510 76.170 1.00 39.62 83 GLN A C 1
ATOM 644 O O . GLN A 1 83 ? -43.717 13.505 76.207 1.00 39.62 83 GLN A O 1
#

pLDDT: mean 80.16, std 15.2, range [39.62, 94.62]

Radius of gyration: 31.47 Å; chains: 1; bounding box: 62×22×95 Å

Sequence (83 aa):
MIFSGIVLVLGFGVFIFSRFGGTASLGYLIGFTLLIALFSNLIILPSLILYMDKLIRNKEAGKPLFDVEENDDPVLPPLNEEQ

Secondary structure (DSSP, 8-state):
-HHHHHHHHHHHHGGGG-SSHHHHHHHHHHHHHHHHHHHHHHHHHHHHHHHHHHHHHHHHTTS-S----------PPP-----